Protein AF-A0A1B1WTD6-F1 (afdb_monomer)

Sequence (158 aa):
KDPEAKKPDEWDERPKIDDPEDKKPEDWEKPEHIPDPDAVKPEDWDEEMDGEWEPPVITNPEYKGEWKPRQIDNPDYKGKWVHPEIDNPEYTPDPTLYSYEDFGALGLDLWQAKSGTIFDNFLITDDEKFAKEQATNPWGVTKEGEKKMKELQDEEDR

Solvent-accessible surface area (backbone atoms only — not comparable to full-atom values): 10909 Å² total; per-residue (Å²): 96,50,89,82,71,67,85,58,93,88,61,37,59,50,65,54,38,68,34,88,85,53,68,86,58,86,86,44,84,47,62,62,60,37,68,38,89,85,62,71,86,62,93,88,66,49,57,89,82,76,38,84,85,74,62,61,71,35,76,33,90,73,40,72,61,84,88,72,60,55,73,39,77,34,90,70,44,73,49,78,89,74,81,58,82,49,86,60,88,87,68,74,91,65,93,56,76,87,65,71,96,76,86,93,78,90,81,90,88,83,89,71,95,70,87,84,87,82,90,79,85,88,82,88,80,93,48,70,64,59,52,51,53,62,46,45,59,58,53,61,56,44,55,60,56,53,51,52,53,50,54,53,50,60,58,74,75,103

Nearest PDB structures (foldseek):
  7qpd-assembly1_C  TM=6.924E-01  e=1.360E-13  Homo sapiens
  6eny-assembly1_G  TM=6.654E-01  e=2.316E-12  Homo sapiens
  1hhn-assembly1_A  TM=4.610E-01  e=9.981E-10  Rattus norvegicus
  1k9c-assembly1_A  TM=4.542E-01  e=3.321E-06  Rattus norvegicus

Foldseek 3Di:
DDPPDDDDPLADQDQKDFDPPFDDDPQQPDDQWDFDPPDDDDPPDDCVPNNDDGGDIDGDPSHPDDDGGDIDGDPSHPHDDDTDDDPDPPDDDDPCPVPDPDDDDDDDDDDDPDDDDDDDQDDDDPDPVVVVVSCCPPVVVVVVVVVVVVVVVVVVVD

Organism: Lithobates sylvaticus (NCBI:txid45438)

Mean predicted aligned error: 14.47 Å

Structure (mmCIF, N/CA/C/O backbone):
data_AF-A0A1B1WTD6-F1
#
_entry.id   AF-A0A1B1WTD6-F1
#
loop_
_atom_site.group_PDB
_atom_site.id
_atom_site.type_symbol
_atom_site.label_atom_id
_atom_site.label_alt_id
_atom_site.label_comp_id
_atom_site.label_asym_id
_atom_site.label_entity_id
_atom_site.label_seq_id
_atom_site.pdbx_PDB_ins_code
_atom_site.Cartn_x
_atom_site.Cartn_y
_atom_site.Cartn_z
_atom_site.occupancy
_atom_site.B_iso_or_equiv
_atom_site.auth_seq_id
_atom_site.auth_comp_id
_atom_site.auth_asym_id
_atom_site.auth_atom_id
_atom_site.pdbx_PDB_model_num
ATOM 1 N N . LYS A 1 1 ? -8.272 -4.691 -17.370 1.00 73.19 1 LYS A N 1
ATOM 2 C CA . LYS A 1 1 ? -7.453 -4.509 -18.595 1.00 73.19 1 LYS A CA 1
ATOM 3 C C . LYS A 1 1 ? -8.099 -5.324 -19.690 1.00 73.19 1 LYS A C 1
ATOM 5 O O . LYS A 1 1 ? -8.419 -6.472 -19.419 1.00 73.19 1 LYS A O 1
ATOM 1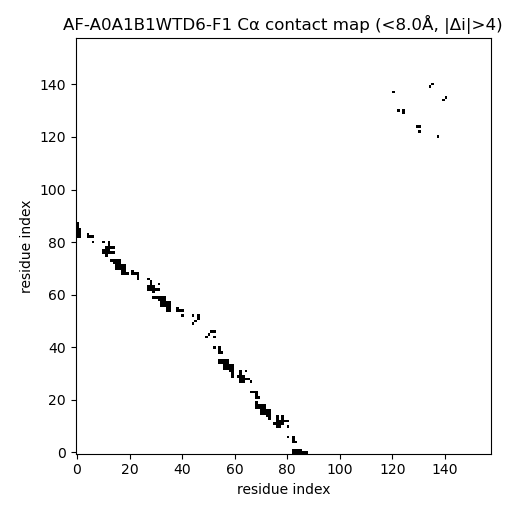0 N N . ASP A 1 2 ? -8.343 -4.719 -20.844 1.00 74.56 2 ASP A N 1
ATOM 11 C CA . ASP A 1 2 ? -9.001 -5.381 -21.974 1.00 74.56 2 ASP A CA 1
ATOM 12 C C . ASP A 1 2 ? -8.169 -6.549 -22.545 1.00 74.56 2 ASP A C 1
ATOM 14 O O . ASP A 1 2 ? -7.139 -6.308 -23.163 1.00 74.56 2 ASP A O 1
ATOM 18 N N . PRO A 1 3 ? -8.568 -7.817 -22.384 1.00 75.44 3 PRO A N 1
ATOM 19 C CA . PRO A 1 3 ? -7.786 -8.933 -22.919 1.00 75.44 3 PRO A CA 1
ATOM 20 C C . PRO A 1 3 ? -7.587 -8.881 -24.450 1.00 75.44 3 PRO A C 1
ATOM 22 O O . PRO A 1 3 ? -6.648 -9.502 -24.952 1.00 75.44 3 PRO A O 1
ATOM 25 N N . GLU A 1 4 ? -8.414 -8.127 -25.182 1.00 75.94 4 GLU A N 1
ATOM 26 C CA . GLU A 1 4 ? -8.346 -7.988 -26.642 1.00 75.94 4 GLU A CA 1
ATOM 27 C C . GLU A 1 4 ? -7.456 -6.824 -27.106 1.00 75.94 4 GLU A C 1
ATOM 29 O O . GLU A 1 4 ? -7.013 -6.795 -28.260 1.00 75.94 4 GLU A O 1
ATOM 34 N N . ALA A 1 5 ? -7.147 -5.864 -26.228 1.00 78.31 5 ALA A N 1
ATOM 35 C CA . ALA A 1 5 ? -6.340 -4.715 -26.608 1.00 78.31 5 ALA A CA 1
ATOM 36 C C . ALA A 1 5 ? -4.860 -5.099 -26.714 1.00 78.31 5 ALA A C 1
ATOM 38 O O . ALA A 1 5 ? -4.197 -5.456 -25.740 1.00 78.31 5 ALA A O 1
ATOM 39 N N . LYS A 1 6 ? -4.310 -4.971 -27.920 1.00 80.00 6 LYS A N 1
ATOM 40 C CA . LYS A 1 6 ? -2.886 -5.177 -28.197 1.00 80.00 6 LYS A CA 1
ATOM 41 C C . LYS A 1 6 ? -2.220 -3.851 -28.522 1.00 80.00 6 LYS A C 1
ATOM 43 O O . LYS A 1 6 ? -2.850 -2.944 -29.066 1.00 80.00 6 LYS A O 1
ATOM 48 N N . LYS A 1 7 ? -0.928 -3.756 -28.203 1.00 78.06 7 LYS A N 1
ATOM 49 C CA . LYS A 1 7 ? -0.091 -2.645 -28.651 1.00 78.06 7 LYS A CA 1
ATOM 50 C C . LYS A 1 7 ? -0.136 -2.590 -30.189 1.00 78.06 7 LYS A C 1
ATOM 52 O O . LYS A 1 7 ? 0.159 -3.612 -30.807 1.00 78.06 7 LYS A O 1
ATOM 57 N N . PRO A 1 8 ? -0.488 -1.448 -30.804 1.00 82.69 8 PRO A N 1
ATOM 58 C CA . PRO A 1 8 ? -0.439 -1.304 -32.255 1.00 82.69 8 PRO A CA 1
ATOM 59 C C . PRO A 1 8 ? 0.992 -1.453 -32.783 1.00 82.69 8 PRO A C 1
ATOM 61 O O . PRO A 1 8 ? 1.924 -0.928 -32.172 1.00 82.69 8 PRO A O 1
ATOM 64 N N . ASP A 1 9 ? 1.165 -2.098 -33.938 1.00 76.38 9 ASP A N 1
ATOM 65 C CA . ASP A 1 9 ? 2.483 -2.256 -34.577 1.00 76.38 9 ASP A CA 1
ATOM 66 C C . ASP A 1 9 ? 3.113 -0.902 -34.966 1.00 76.38 9 ASP A C 1
ATOM 68 O O . ASP A 1 9 ? 4.330 -0.745 -34.951 1.00 76.38 9 ASP A O 1
ATOM 72 N N . GLU A 1 10 ? 2.283 0.113 -35.226 1.00 76.62 10 GLU A N 1
ATOM 73 C CA . GLU A 1 10 ? 2.692 1.493 -35.540 1.00 76.62 10 GLU A CA 1
ATOM 74 C C . GLU A 1 10 ? 2.963 2.367 -34.294 1.00 76.62 10 GLU A C 1
ATOM 76 O O . GLU A 1 10 ? 3.036 3.601 -34.379 1.00 76.62 10 GLU A O 1
ATOM 81 N N . TRP A 1 11 ? 3.023 1.767 -33.101 1.00 80.31 11 TRP A N 1
ATOM 82 C CA . TRP A 1 11 ? 3.296 2.481 -31.856 1.00 80.31 11 TRP A CA 1
ATOM 83 C C . TRP A 1 11 ? 4.787 2.430 -31.514 1.00 80.31 11 TRP A C 1
ATOM 85 O O . TRP A 1 11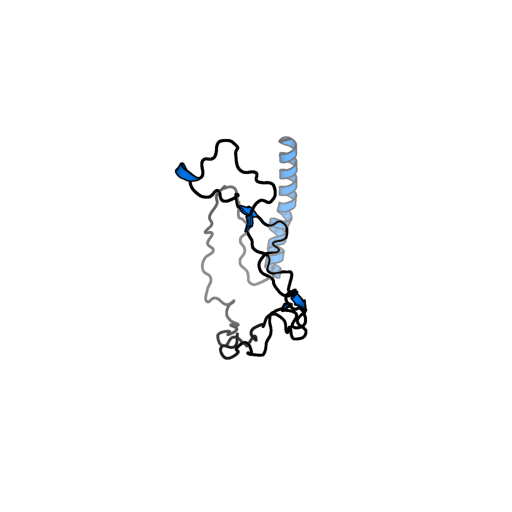 ? 5.275 1.460 -30.918 1.00 80.31 11 TRP A O 1
ATOM 95 N N . ASP A 1 12 ? 5.507 3.500 -31.860 1.00 80.69 12 ASP A N 1
ATOM 96 C CA . ASP A 1 12 ? 6.921 3.619 -31.523 1.00 80.69 12 ASP A CA 1
ATOM 97 C C . ASP A 1 12 ? 7.109 4.088 -30.071 1.00 80.69 12 ASP A C 1
ATOM 99 O O . ASP A 1 12 ? 6.739 5.198 -29.681 1.00 80.69 12 ASP A O 1
ATOM 103 N N . GLU A 1 13 ? 7.685 3.202 -29.257 1.00 82.00 13 GLU A N 1
ATOM 104 C CA . GLU A 1 13 ? 8.049 3.468 -27.859 1.00 82.00 13 GLU A CA 1
ATOM 105 C C . GLU A 1 13 ? 9.517 3.871 -27.715 1.00 82.00 13 GLU A C 1
ATOM 107 O O . GLU A 1 13 ? 9.988 4.071 -26.595 1.00 82.00 13 GLU A O 1
ATOM 112 N N . ARG A 1 14 ? 10.271 3.946 -28.815 1.00 80.75 14 ARG A N 1
ATOM 113 C CA . ARG A 1 14 ? 11.669 4.361 -28.779 1.00 80.75 14 ARG A CA 1
ATOM 114 C C . ARG A 1 14 ? 11.697 5.884 -28.706 1.00 80.75 14 ARG A C 1
ATOM 116 O O . ARG A 1 14 ? 11.324 6.531 -29.684 1.00 80.75 14 ARG A O 1
ATOM 123 N N . PRO A 1 15 ? 12.153 6.473 -27.585 1.00 79.25 15 PRO A N 1
ATOM 124 C CA . PRO A 1 15 ? 12.269 7.924 -27.476 1.00 79.25 15 PRO A CA 1
ATOM 125 C C . PRO A 1 15 ? 13.349 8.475 -28.413 1.00 79.25 15 PRO A C 1
ATOM 127 O O . PRO A 1 15 ? 13.305 9.641 -28.787 1.00 79.25 15 PRO A O 1
ATOM 130 N N . LYS A 1 16 ? 14.313 7.629 -28.794 1.00 84.88 16 LYS A N 1
ATOM 131 C CA . LYS A 1 16 ? 15.416 7.971 -29.681 1.00 84.88 16 LYS A CA 1
ATOM 132 C C . LYS A 1 16 ? 15.556 6.938 -30.787 1.00 84.88 16 LYS A C 1
ATOM 134 O O . LYS A 1 16 ? 15.449 5.740 -30.518 1.00 84.88 16 LYS A O 1
ATOM 139 N N . ILE A 1 17 ? 15.817 7.411 -31.995 1.00 84.31 17 ILE A N 1
ATOM 140 C CA . ILE A 1 17 ? 16.121 6.600 -33.174 1.00 84.31 17 ILE A CA 1
ATOM 141 C C . ILE A 1 17 ? 17.505 6.969 -33.701 1.00 84.31 17 ILE A C 1
ATOM 143 O O . ILE A 1 17 ? 18.018 8.051 -33.418 1.00 84.31 17 ILE A O 1
ATOM 147 N N . ASP A 1 18 ? 18.111 6.048 -34.437 1.00 84.38 18 ASP A N 1
ATOM 148 C CA . ASP A 1 18 ? 19.378 6.288 -35.114 1.00 84.38 18 ASP A CA 1
ATOM 149 C C . ASP A 1 18 ? 19.169 7.302 -36.246 1.00 84.38 18 ASP A C 1
ATOM 151 O O . ASP A 1 18 ? 18.199 7.204 -37.000 1.00 84.38 18 ASP A O 1
ATOM 155 N N . ASP A 1 19 ? 20.056 8.290 -36.338 1.00 81.88 19 ASP A N 1
ATOM 156 C CA . ASP A 1 19 ? 20.007 9.344 -37.345 1.00 81.88 19 ASP A CA 1
ATOM 157 C C . ASP A 1 19 ? 20.251 8.741 -38.740 1.00 81.88 19 ASP A C 1
ATOM 159 O O . ASP A 1 19 ? 21.350 8.244 -39.003 1.00 81.88 19 ASP A O 1
ATOM 163 N N . PRO A 1 20 ? 19.257 8.763 -39.649 1.00 78.69 20 PRO A N 1
ATOM 164 C CA . PRO A 1 20 ? 19.409 8.199 -40.988 1.00 78.69 20 PRO A CA 1
ATOM 165 C C . PRO A 1 20 ? 20.382 8.999 -41.869 1.00 78.69 20 PRO A C 1
ATOM 167 O O . PRO A 1 20 ? 20.851 8.479 -42.885 1.00 78.69 20 PRO A O 1
ATOM 170 N N . GLU A 1 21 ? 20.685 10.247 -41.502 1.00 78.25 21 GLU A N 1
ATOM 171 C CA . GLU A 1 21 ? 21.620 11.115 -42.221 1.00 78.25 21 GLU A CA 1
ATOM 172 C C . GLU A 1 21 ? 23.055 10.999 -41.685 1.00 78.25 21 GLU A C 1
ATOM 174 O O . GLU A 1 21 ? 24.001 11.400 -42.372 1.00 78.25 21 GLU A O 1
ATOM 179 N N . ASP A 1 22 ? 23.246 10.417 -40.496 1.00 81.44 22 ASP A N 1
ATOM 180 C CA . ASP A 1 22 ? 24.577 10.162 -39.956 1.00 81.44 22 ASP A CA 1
ATOM 181 C C . ASP A 1 22 ? 25.170 8.929 -40.639 1.00 81.44 22 ASP A C 1
ATOM 183 O O . ASP A 1 22 ? 24.661 7.813 -40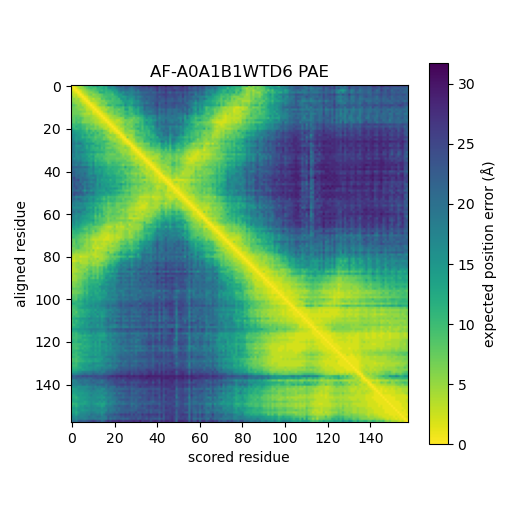.540 1.00 81.44 22 ASP A O 1
ATOM 187 N N . LYS A 1 23 ? 26.251 9.135 -41.389 1.00 77.62 23 LYS A N 1
ATOM 188 C CA . LYS A 1 23 ? 26.941 8.076 -42.126 1.00 77.62 23 LYS A CA 1
ATOM 189 C C . LYS A 1 23 ? 28.294 7.832 -41.501 1.00 77.62 23 LYS A C 1
ATOM 191 O O . LYS A 1 23 ? 29.008 8.774 -41.159 1.00 77.62 23 LYS A O 1
ATOM 196 N N . LYS A 1 24 ? 28.669 6.556 -41.428 1.00 76.00 24 LYS A N 1
ATOM 197 C CA . LYS A 1 24 ? 29.984 6.131 -40.961 1.00 76.00 24 LYS A CA 1
ATOM 198 C C . LYS A 1 24 ? 31.086 6.871 -41.730 1.00 76.00 24 LYS A C 1
ATOM 200 O O . LYS A 1 24 ? 31.164 6.713 -42.950 1.00 76.00 24 LYS A O 1
ATOM 205 N N . PRO A 1 25 ? 31.937 7.660 -41.053 1.00 78.56 25 PRO A N 1
ATOM 206 C CA . PRO A 1 25 ? 33.087 8.272 -41.698 1.00 78.56 25 PRO A CA 1
ATOM 207 C C . PRO A 1 25 ? 34.043 7.189 -42.203 1.00 78.56 25 PRO A C 1
ATOM 209 O O . PRO A 1 25 ? 34.306 6.220 -41.491 1.00 78.56 25 PRO A O 1
ATOM 212 N N . GLU A 1 26 ? 34.604 7.370 -43.399 1.00 71.06 26 GLU A N 1
ATOM 213 C CA . GLU A 1 26 ? 35.565 6.419 -43.982 1.00 71.06 26 GLU A CA 1
ATOM 214 C C . GLU A 1 26 ? 36.825 6.248 -43.105 1.00 71.06 26 GLU A C 1
ATOM 216 O O . GLU A 1 26 ? 37.409 5.173 -43.069 1.00 71.06 26 GLU A O 1
ATOM 221 N N . ASP A 1 27 ? 37.186 7.265 -42.310 1.00 69.88 27 ASP A N 1
ATOM 222 C CA . ASP A 1 27 ? 38.322 7.256 -41.365 1.00 69.88 27 ASP A CA 1
ATOM 223 C C . ASP A 1 27 ? 37.987 6.645 -39.981 1.00 69.88 27 ASP A C 1
ATOM 225 O O . ASP A 1 27 ? 38.729 6.804 -39.009 1.00 69.88 27 ASP A O 1
ATOM 229 N N . TRP A 1 28 ? 36.831 5.988 -39.834 1.00 74.31 28 TRP A N 1
ATOM 230 C CA . TRP A 1 28 ? 36.420 5.382 -38.561 1.00 74.31 28 TRP A CA 1
ATOM 231 C C . TRP A 1 28 ? 36.906 3.936 -38.395 1.00 74.31 28 TRP A C 1
ATOM 233 O O . TRP A 1 28 ? 37.190 3.507 -37.277 1.00 74.31 28 TRP A O 1
ATOM 243 N N . GLU A 1 29 ? 37.008 3.173 -39.487 1.00 71.62 29 GLU A N 1
ATOM 244 C CA . GLU A 1 29 ? 37.494 1.786 -39.454 1.00 71.62 29 GLU A CA 1
ATOM 245 C C . GLU A 1 29 ? 39.018 1.748 -39.424 1.00 71.62 29 GLU A C 1
ATOM 247 O O . GLU A 1 29 ? 39.682 1.498 -40.427 1.00 71.62 29 GLU A O 1
ATOM 252 N N . LYS A 1 30 ? 39.581 2.005 -38.248 1.00 78.81 30 LYS A N 1
ATOM 253 C CA . LYS A 1 30 ? 41.003 1.783 -38.002 1.00 78.81 30 LYS A CA 1
ATOM 254 C C . LYS A 1 30 ? 41.198 0.422 -37.330 1.00 78.81 30 LYS A C 1
ATOM 256 O O . LYS A 1 30 ? 40.345 0.025 -36.536 1.00 78.81 30 LYS A O 1
ATOM 261 N N . PRO A 1 31 ? 42.275 -0.317 -37.640 1.00 77.12 31 PRO A N 1
ATOM 262 C CA . PRO A 1 31 ? 42.553 -1.585 -36.977 1.00 77.12 31 PRO A CA 1
ATOM 263 C C . PRO A 1 31 ? 42.761 -1.354 -35.475 1.00 77.12 31 PRO A C 1
ATOM 265 O O . PRO A 1 31 ? 43.411 -0.382 -35.087 1.00 77.12 31 PRO A O 1
ATOM 268 N N . GLU A 1 32 ? 42.205 -2.241 -34.644 1.00 78.69 32 GLU A N 1
ATOM 269 C CA . GLU A 1 32 ? 42.302 -2.183 -33.174 1.00 78.69 32 GLU A CA 1
ATOM 270 C C . GLU A 1 32 ? 43.753 -2.313 -32.686 1.00 78.69 32 GLU A C 1
ATOM 272 O O . GLU A 1 32 ? 44.152 -1.680 -31.705 1.00 78.69 32 GLU A O 1
ATOM 277 N N . HIS A 1 33 ? 44.562 -3.068 -33.430 1.00 82.75 33 HIS A N 1
ATOM 278 C CA . HIS A 1 33 ? 45.975 -3.278 -33.163 1.00 82.75 33 HIS A CA 1
ATOM 279 C C . HIS A 1 33 ? 46.817 -2.851 -34.367 1.00 82.75 33 HIS A C 1
ATOM 281 O O . HIS A 1 33 ? 46.543 -3.258 -35.497 1.00 82.75 33 HIS A O 1
ATOM 287 N N . ILE A 1 34 ? 47.841 -2.038 -34.117 1.00 81.62 34 ILE A N 1
ATOM 288 C CA . ILE A 1 34 ? 48.855 -1.644 -35.101 1.00 81.62 34 ILE A CA 1
ATOM 289 C C . ILE A 1 34 ? 50.234 -2.107 -34.615 1.00 81.62 34 ILE A C 1
ATOM 291 O O . ILE A 1 34 ? 50.453 -2.155 -33.405 1.00 81.62 34 ILE A O 1
ATOM 295 N N . PRO A 1 35 ? 51.168 -2.454 -35.514 1.00 82.50 35 PRO A N 1
ATOM 296 C CA . PRO A 1 35 ? 52.567 -2.658 -35.145 1.00 82.50 35 PRO A CA 1
ATOM 297 C C . PRO A 1 35 ? 53.128 -1.419 -34.443 1.00 82.50 35 PRO A C 1
ATOM 299 O O . PRO A 1 35 ? 52.877 -0.304 -34.901 1.00 82.50 35 PRO A O 1
ATOM 302 N N . ASP A 1 36 ? 53.865 -1.605 -33.351 1.00 80.94 36 ASP A N 1
ATOM 303 C CA . ASP A 1 36 ? 54.513 -0.510 -32.631 1.00 80.94 36 ASP A CA 1
ATOM 304 C C . ASP A 1 36 ? 55.562 0.175 -33.529 1.00 80.94 36 ASP A C 1
ATOM 306 O O . ASP A 1 36 ? 56.559 -0.459 -33.888 1.00 80.94 36 ASP A O 1
ATOM 310 N N . PRO A 1 37 ? 55.362 1.447 -33.927 1.00 78.94 37 PRO A N 1
ATOM 311 C CA . PRO A 1 37 ? 56.303 2.154 -34.791 1.00 78.94 37 PRO A CA 1
ATOM 312 C C . PRO A 1 37 ? 57.625 2.493 -34.087 1.00 78.94 37 PRO A C 1
ATOM 314 O O . PRO A 1 37 ? 58.612 2.763 -34.772 1.00 78.94 37 PRO A O 1
ATOM 317 N N . ASP A 1 38 ? 57.652 2.475 -32.750 1.00 78.44 38 ASP A N 1
ATOM 318 C CA . ASP A 1 38 ? 58.837 2.751 -31.935 1.00 78.44 38 ASP A CA 1
ATOM 319 C C . ASP A 1 38 ? 59.558 1.462 -31.501 1.00 78.44 38 ASP A C 1
ATOM 321 O O . ASP A 1 38 ? 60.623 1.520 -30.877 1.00 78.44 38 ASP A O 1
ATOM 325 N N . ALA A 1 39 ? 59.019 0.285 -31.845 1.00 81.69 39 ALA A N 1
ATOM 326 C CA . ALA A 1 39 ? 59.691 -0.972 -31.572 1.00 81.69 39 ALA A CA 1
ATOM 327 C C . ALA A 1 39 ? 60.915 -1.136 -32.476 1.00 81.69 39 ALA A C 1
ATOM 329 O O . ALA A 1 39 ? 60.828 -1.202 -33.702 1.00 81.69 39 ALA A O 1
ATOM 330 N N . VAL A 1 40 ? 62.077 -1.257 -31.839 1.00 79.56 40 VAL A N 1
ATOM 331 C CA . VAL A 1 40 ? 63.345 -1.540 -32.506 1.00 79.56 40 VAL A CA 1
ATOM 332 C C . VAL A 1 40 ? 63.706 -2.997 -32.265 1.00 79.56 40 VAL A C 1
ATOM 334 O O . VAL A 1 40 ? 63.630 -3.488 -31.136 1.00 79.56 40 VAL A O 1
ATOM 337 N N . LYS A 1 41 ? 64.121 -3.682 -33.331 1.00 78.81 41 LYS A N 1
ATOM 338 C CA . LYS A 1 41 ? 64.637 -5.047 -33.256 1.00 78.81 41 LYS A CA 1
ATOM 339 C C . LYS A 1 41 ? 65.807 -5.111 -32.253 1.00 78.81 41 LYS A C 1
ATOM 341 O O . LYS A 1 41 ? 66.744 -4.323 -32.394 1.00 78.81 41 LYS A O 1
ATOM 346 N N . PRO A 1 42 ? 65.788 -6.024 -31.265 1.00 82.81 42 PRO A N 1
ATOM 347 C CA . PRO A 1 42 ? 66.898 -6.189 -30.330 1.00 82.81 42 PRO A CA 1
ATOM 348 C C . PRO A 1 42 ? 68.211 -6.531 -31.047 1.00 82.81 42 PRO A C 1
ATOM 350 O O . PRO A 1 42 ? 68.210 -7.308 -32.000 1.00 82.81 42 PRO A O 1
ATOM 353 N N . GLU A 1 43 ? 69.333 -5.988 -30.565 1.00 79.06 4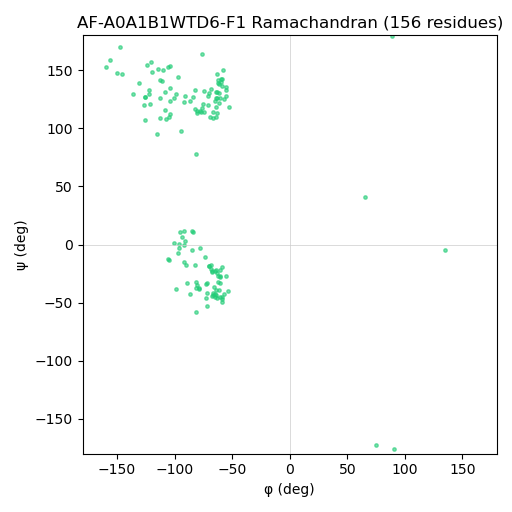3 GLU A N 1
ATOM 354 C CA . GLU A 1 43 ? 70.662 -6.224 -31.161 1.00 79.06 43 GLU A CA 1
ATOM 355 C C . GLU A 1 43 ? 71.103 -7.700 -31.092 1.00 79.06 43 GLU A C 1
ATOM 357 O O . GLU A 1 43 ? 71.873 -8.142 -31.940 1.00 79.06 43 GLU A O 1
ATOM 362 N N . ASP A 1 44 ? 70.565 -8.469 -30.138 1.00 80.25 44 ASP A N 1
ATOM 363 C CA . ASP A 1 44 ? 70.857 -9.896 -29.929 1.00 80.25 44 ASP A CA 1
ATOM 364 C C . ASP A 1 44 ? 69.895 -10.854 -30.681 1.00 80.25 44 ASP A C 1
ATOM 366 O O . ASP A 1 44 ? 69.881 -12.049 -30.391 1.00 80.25 44 ASP A O 1
ATOM 370 N N . TRP A 1 45 ? 69.062 -10.371 -31.616 1.00 82.38 45 TRP A N 1
ATOM 371 C CA . TRP A 1 45 ? 68.112 -11.219 -32.365 1.00 82.38 45 TRP A CA 1
ATOM 372 C C . TRP A 1 45 ? 68.735 -11.863 -33.614 1.00 82.38 45 TRP A C 1
ATOM 374 O O . TRP A 1 45 ? 69.161 -11.152 -34.533 1.00 82.38 45 TRP A O 1
ATOM 384 N N . ASP A 1 46 ? 68.683 -13.195 -33.707 1.00 80.50 46 ASP A N 1
ATOM 385 C CA . ASP A 1 46 ? 69.231 -13.983 -34.818 1.00 80.50 46 ASP A CA 1
ATOM 386 C C . ASP A 1 46 ? 68.115 -14.505 -35.748 1.00 80.50 46 ASP A C 1
ATOM 388 O O . ASP A 1 46 ? 67.343 -15.389 -35.393 1.00 80.50 46 ASP A O 1
ATOM 392 N N . GLU A 1 47 ? 68.023 -13.974 -36.973 1.00 81.12 47 GLU A N 1
ATOM 393 C CA . GLU A 1 47 ? 66.971 -14.355 -37.936 1.00 81.12 47 GLU A CA 1
ATOM 394 C C . GLU A 1 47 ? 67.099 -15.794 -38.470 1.00 81.12 47 GLU A C 1
ATOM 396 O O . GLU A 1 47 ? 66.111 -16.350 -38.952 1.00 81.12 47 GLU A O 1
ATOM 401 N N . GLU A 1 48 ? 68.285 -16.412 -38.393 1.00 79.75 48 GLU A N 1
ATOM 402 C CA . GLU A 1 48 ? 68.519 -17.787 -38.859 1.00 79.75 48 GLU A CA 1
ATOM 403 C C . GLU A 1 48 ? 68.064 -18.820 -37.815 1.00 79.75 48 GLU A C 1
ATOM 405 O O . GLU A 1 48 ? 67.589 -19.901 -38.177 1.00 79.75 48 GLU A O 1
ATOM 410 N N . MET A 1 49 ? 68.168 -18.474 -36.527 1.00 79.38 49 MET A N 1
ATOM 411 C CA . MET A 1 49 ? 67.814 -19.350 -35.402 1.00 79.38 49 MET A CA 1
ATOM 412 C C . MET A 1 49 ? 66.419 -19.064 -34.820 1.00 79.38 49 MET A C 1
ATOM 414 O O . MET A 1 49 ? 65.714 -20.015 -34.475 1.00 79.38 49 MET A O 1
ATOM 418 N N . ASP A 1 50 ? 66.007 -17.794 -34.739 1.00 78.06 50 ASP A N 1
ATOM 419 C CA . ASP A 1 50 ? 64.753 -17.345 -34.107 1.00 78.06 50 ASP A CA 1
ATOM 420 C C . ASP A 1 50 ? 63.660 -16.934 -35.120 1.00 78.06 50 ASP A C 1
ATOM 422 O O . ASP A 1 50 ? 62.488 -16.822 -34.752 1.00 78.06 50 ASP A O 1
ATOM 426 N N . GLY A 1 51 ? 64.008 -16.767 -36.404 1.00 82.31 51 GLY A N 1
ATOM 427 C CA . GLY A 1 51 ? 63.085 -16.406 -37.491 1.00 82.31 51 GLY A CA 1
ATOM 428 C C . GLY A 1 51 ? 62.930 -14.896 -37.739 1.00 82.31 51 GLY A C 1
ATOM 429 O O . GLY A 1 51 ? 63.620 -14.066 -37.142 1.00 82.31 51 GLY A O 1
ATOM 430 N N . GLU A 1 52 ? 62.031 -14.527 -38.664 1.00 82.00 52 GLU A N 1
ATOM 431 C CA . GLU A 1 52 ? 61.737 -13.122 -38.994 1.00 82.00 52 GLU A CA 1
ATOM 432 C C . GLU A 1 52 ? 61.128 -12.411 -37.777 1.00 82.00 52 GLU A C 1
ATOM 434 O O . GLU A 1 52 ? 60.163 -12.885 -37.177 1.00 82.00 52 GLU A O 1
ATOM 439 N N . TRP A 1 53 ? 61.727 -11.287 -37.379 1.00 81.62 53 TRP A N 1
ATOM 440 C CA . TRP A 1 53 ? 61.274 -10.528 -36.218 1.00 81.62 53 TRP A CA 1
ATOM 441 C C . TRP A 1 53 ? 59.992 -9.757 -36.545 1.00 81.62 53 TRP A C 1
ATOM 443 O O . TRP A 1 53 ? 59.993 -8.890 -37.419 1.00 81.62 53 TRP A O 1
ATOM 453 N N . GLU A 1 54 ? 58.922 -10.026 -35.797 1.00 77.94 54 GLU A N 1
ATOM 454 C CA . GLU A 1 54 ? 57.677 -9.264 -35.877 1.00 77.94 54 GLU A CA 1
ATOM 455 C C . GLU A 1 54 ? 57.594 -8.254 -34.717 1.00 77.94 54 GLU A C 1
ATOM 457 O O . GLU A 1 54 ? 57.732 -8.639 -33.549 1.00 77.94 54 GLU A O 1
ATOM 462 N N . PRO A 1 55 ? 57.373 -6.956 -34.995 1.00 80.75 55 PRO A N 1
ATOM 463 C CA . PRO A 1 55 ? 57.226 -5.948 -33.952 1.00 80.75 55 PRO A CA 1
ATOM 464 C C . PRO A 1 55 ? 55.993 -6.229 -33.071 1.00 80.75 55 PRO A C 1
ATOM 466 O O . PRO A 1 55 ? 54.969 -6.711 -33.568 1.00 80.75 55 PRO A O 1
ATOM 469 N N . PRO A 1 56 ? 56.042 -5.894 -31.768 1.00 81.75 56 PRO A N 1
ATOM 470 C CA . PRO A 1 56 ? 54.896 -6.030 -30.882 1.00 81.75 56 PRO A CA 1
ATOM 471 C C . PRO A 1 56 ? 53.718 -5.187 -31.384 1.00 81.75 56 PRO A C 1
ATOM 473 O O . PRO A 1 56 ? 53.883 -4.057 -31.841 1.00 81.75 56 PRO A O 1
ATOM 476 N N . VAL A 1 57 ? 52.509 -5.736 -31.283 1.00 86.19 57 VAL A N 1
ATOM 477 C CA . VAL A 1 57 ? 51.280 -5.021 -31.635 1.00 86.19 57 VAL A CA 1
ATOM 478 C C . VAL A 1 57 ? 50.810 -4.161 -30.460 1.00 86.19 57 VAL A C 1
ATOM 480 O O . VAL A 1 57 ? 50.635 -4.654 -29.346 1.00 86.19 57 VAL A O 1
ATOM 483 N N . ILE A 1 58 ? 50.587 -2.872 -30.703 1.00 81.25 58 ILE A N 1
ATOM 484 C CA . ILE A 1 58 ? 50.034 -1.921 -29.731 1.00 81.25 58 ILE A CA 1
ATOM 485 C C . ILE A 1 58 ? 48.584 -1.587 -30.078 1.00 81.25 58 ILE A C 1
ATOM 487 O O . ILE A 1 58 ? 48.163 -1.654 -31.234 1.00 81.25 58 ILE A O 1
ATOM 491 N N . THR A 1 59 ? 47.793 -1.221 -29.069 1.00 83.12 59 THR A N 1
ATOM 492 C CA . THR A 1 59 ? 46.436 -0.710 -29.292 1.00 83.12 59 THR A CA 1
ATOM 493 C C . THR A 1 59 ? 46.512 0.608 -30.050 1.00 83.12 59 THR A C 1
ATOM 495 O O . THR A 1 59 ? 47.154 1.552 -29.590 1.00 83.12 59 THR A O 1
ATOM 498 N N . ASN A 1 60 ? 45.843 0.679 -31.199 1.00 79.88 60 ASN A N 1
ATOM 499 C CA . ASN A 1 60 ? 45.836 1.871 -32.031 1.00 79.88 60 ASN A CA 1
ATOM 500 C C . ASN A 1 60 ? 45.155 3.039 -31.291 1.00 79.88 60 ASN A C 1
ATOM 502 O O . ASN A 1 60 ? 43.957 2.954 -31.010 1.00 79.88 60 ASN A O 1
ATOM 506 N N . PRO A 1 61 ? 45.860 4.154 -31.018 1.00 79.06 61 PRO A N 1
ATOM 507 C CA . PRO A 1 61 ? 45.274 5.324 -30.361 1.00 79.06 61 PRO A CA 1
ATOM 508 C C . PRO A 1 61 ? 44.117 5.952 -31.148 1.00 79.06 61 PRO A C 1
ATOM 510 O O . PRO A 1 61 ? 43.287 6.662 -30.583 1.00 79.06 61 PRO A O 1
ATOM 513 N N . GLU A 1 62 ? 44.062 5.704 -32.457 1.00 76.81 62 GLU A N 1
ATOM 514 C CA . GLU A 1 62 ? 43.015 6.198 -33.341 1.00 76.81 62 GLU A CA 1
ATOM 515 C C . GLU A 1 62 ? 41.835 5.222 -33.501 1.00 76.81 62 GLU A C 1
ATOM 517 O O . GLU A 1 62 ? 40.877 5.544 -34.209 1.00 76.81 62 GLU A O 1
ATOM 522 N N . TYR A 1 63 ? 41.864 4.047 -32.858 1.00 81.06 63 TYR A N 1
ATOM 523 C CA . TYR A 1 63 ? 40.735 3.118 -32.858 1.00 81.06 63 TYR A CA 1
ATOM 524 C C . TYR A 1 63 ? 39.572 3.692 -32.043 1.00 81.06 63 TYR A C 1
ATOM 526 O O . TYR A 1 63 ? 39.621 3.792 -30.818 1.00 81.06 63 TYR A O 1
ATOM 534 N N . LYS A 1 64 ? 38.499 4.073 -32.741 1.00 74.56 64 LYS A N 1
ATOM 535 C CA . LYS A 1 64 ? 37.294 4.677 -32.148 1.00 74.56 64 LYS A CA 1
ATOM 536 C C . LYS A 1 64 ? 36.202 3.647 -31.811 1.00 74.56 64 LYS A C 1
ATOM 538 O O . LYS A 1 64 ? 35.107 4.039 -31.412 1.00 74.56 64 LYS A O 1
ATOM 543 N N . GLY A 1 65 ? 36.494 2.348 -31.949 1.00 75.88 65 GLY A N 1
ATOM 544 C CA . GLY A 1 65 ? 35.548 1.251 -31.720 1.00 75.88 65 GLY A CA 1
ATOM 545 C C . GLY A 1 65 ? 34.506 1.089 -32.832 1.00 75.88 65 GLY A C 1
ATOM 546 O O . GLY A 1 65 ? 34.568 1.744 -33.874 1.00 75.88 65 GLY A O 1
ATOM 547 N N . GLU A 1 66 ? 33.520 0.217 -32.620 1.00 74.81 66 GLU A N 1
ATOM 548 C CA . GLU A 1 66 ? 32.404 0.044 -33.556 1.00 74.81 66 GLU A CA 1
ATOM 549 C C . GLU A 1 66 ? 31.599 1.346 -33.691 1.00 74.81 66 GLU A C 1
ATOM 551 O O . GLU A 1 66 ? 31.079 1.882 -32.709 1.00 74.81 66 GLU A O 1
ATOM 556 N N . TRP A 1 67 ? 31.496 1.865 -34.918 1.00 80.81 67 TRP A N 1
ATOM 557 C CA . TRP A 1 67 ? 30.704 3.063 -35.193 1.00 80.81 67 TRP A CA 1
ATOM 558 C C . TRP A 1 67 ? 29.227 2.806 -34.897 1.00 80.81 67 TRP A C 1
ATOM 560 O O . TRP A 1 67 ? 28.657 1.823 -35.377 1.00 80.81 67 TRP A O 1
ATOM 570 N N . LYS A 1 68 ? 28.602 3.722 -34.155 1.00 79.06 68 LYS A N 1
ATOM 571 C CA . LYS A 1 68 ? 27.154 3.766 -33.957 1.00 79.06 68 LYS A CA 1
ATOM 572 C C . LYS A 1 68 ? 26.637 5.130 -34.417 1.00 79.06 68 LYS A C 1
ATOM 574 O O . LYS A 1 68 ? 27.247 6.132 -34.035 1.00 79.06 68 LYS A O 1
ATOM 579 N N . PRO A 1 69 ? 25.552 5.174 -35.208 1.00 81.38 69 PRO A N 1
ATOM 580 C CA . PRO A 1 69 ? 24.941 6.428 -35.626 1.00 81.38 69 PRO A CA 1
ATOM 581 C C . PRO A 1 69 ? 24.515 7.250 -34.410 1.00 81.38 69 PRO A C 1
ATOM 583 O O . PRO A 1 69 ? 24.177 6.717 -33.344 1.00 81.38 69 PRO A O 1
ATOM 586 N N . ARG A 1 70 ? 24.530 8.572 -34.559 1.00 82.19 70 ARG A N 1
ATOM 587 C CA . ARG A 1 70 ? 24.000 9.486 -33.548 1.00 82.19 70 ARG A CA 1
ATOM 588 C C . ARG A 1 70 ? 22.523 9.202 -33.311 1.00 82.19 70 ARG A C 1
ATOM 590 O O . ARG A 1 70 ? 21.772 8.927 -34.234 1.00 82.19 70 ARG A O 1
ATOM 597 N N . GLN A 1 71 ? 22.104 9.305 -32.056 1.00 87.00 71 GLN A N 1
ATOM 598 C CA . GLN A 1 71 ? 20.703 9.138 -31.691 1.00 87.00 71 GLN A CA 1
ATOM 599 C C . GLN A 1 71 ? 19.987 10.489 -31.699 1.00 87.00 71 GLN A C 1
ATOM 601 O O . GLN A 1 71 ? 20.386 11.397 -30.964 1.00 87.00 71 GLN A O 1
ATOM 606 N N . ILE A 1 72 ? 18.928 10.602 -32.496 1.00 85.25 72 ILE A N 1
ATOM 607 C CA . ILE A 1 72 ? 18.032 11.762 -32.551 1.00 85.25 72 ILE A CA 1
ATOM 608 C C . ILE A 1 72 ? 16.720 11.454 -31.832 1.00 85.25 72 ILE A C 1
ATOM 610 O O . ILE A 1 72 ? 16.322 10.292 -31.711 1.00 85.25 72 ILE A O 1
ATOM 614 N N . ASP A 1 73 ? 16.055 12.493 -31.330 1.00 85.69 73 ASP A N 1
ATOM 615 C CA . ASP A 1 73 ? 14.729 12.342 -30.734 1.00 85.69 73 ASP A CA 1
ATOM 616 C C . ASP A 1 73 ? 13.735 11.889 -31.808 1.00 85.69 73 ASP A C 1
ATOM 618 O O . ASP A 1 73 ? 13.687 12.444 -32.907 1.00 85.69 73 ASP A O 1
ATOM 622 N N . ASN A 1 74 ? 12.964 10.852 -31.493 1.00 83.81 74 ASN A N 1
ATOM 623 C CA . ASN A 1 74 ? 12.040 10.247 -32.437 1.00 83.81 74 ASN A CA 1
ATOM 624 C C . ASN A 1 74 ? 10.773 11.112 -32.581 1.00 83.81 74 ASN A C 1
ATOM 626 O O . ASN A 1 74 ? 10.003 11.205 -31.619 1.00 83.81 74 ASN A O 1
ATOM 630 N N . PRO A 1 75 ? 10.513 11.720 -33.755 1.00 82.62 75 PRO A N 1
ATOM 631 C CA . PRO A 1 75 ? 9.319 12.538 -33.969 1.00 82.62 75 PRO A CA 1
ATOM 632 C C . PRO A 1 75 ? 8.014 11.729 -33.883 1.00 82.62 75 PRO A C 1
ATOM 634 O O . PRO A 1 75 ? 6.970 12.302 -33.576 1.00 82.62 75 PRO A O 1
ATOM 637 N N . ASP A 1 76 ? 8.077 10.410 -34.089 1.00 82.12 76 ASP A N 1
ATOM 638 C CA . ASP A 1 76 ? 6.939 9.487 -34.022 1.00 82.12 76 ASP A CA 1
ATOM 639 C C . ASP A 1 76 ? 6.793 8.804 -32.647 1.00 82.12 76 ASP A C 1
ATOM 641 O O . ASP A 1 76 ? 6.000 7.870 -32.490 1.00 82.12 76 ASP A O 1
ATOM 645 N N . TYR A 1 77 ? 7.535 9.254 -31.626 1.00 83.94 77 TYR A N 1
ATOM 646 C CA . TYR A 1 77 ? 7.448 8.704 -30.274 1.00 83.94 77 TYR A CA 1
ATOM 647 C C . TYR A 1 77 ? 6.081 8.993 -29.643 1.00 83.94 77 TYR A C 1
ATOM 649 O O . TYR A 1 77 ? 5.775 10.118 -29.242 1.00 83.94 77 TYR A O 1
ATOM 657 N N . LYS A 1 78 ? 5.262 7.948 -29.492 1.00 78.19 78 LYS A N 1
ATOM 658 C CA . LYS A 1 78 ? 3.912 8.046 -28.905 1.00 78.19 78 LYS A CA 1
ATOM 659 C C . LYS A 1 78 ? 3.895 7.815 -27.387 1.00 78.19 78 LYS A C 1
ATOM 661 O O . LYS A 1 78 ? 2.834 7.850 -26.770 1.00 78.19 78 LYS A O 1
ATOM 666 N N . GLY A 1 79 ? 5.060 7.623 -26.760 1.00 81.25 79 GLY A N 1
ATOM 667 C CA . GLY A 1 79 ? 5.176 7.273 -25.342 1.00 81.25 79 GLY A CA 1
ATOM 668 C C . GLY A 1 79 ? 5.155 5.764 -25.108 1.00 81.25 79 GLY A C 1
ATOM 669 O O . GLY A 1 79 ? 5.026 4.978 -26.041 1.00 81.25 79 GLY A O 1
ATOM 670 N N . LYS A 1 80 ? 5.271 5.326 -23.852 1.00 81.81 80 LYS A N 1
ATOM 671 C CA . LYS A 1 80 ? 5.068 3.912 -23.509 1.00 81.81 80 LYS A CA 1
ATOM 672 C C . LYS A 1 80 ? 3.583 3.579 -23.644 1.00 81.81 80 LYS A C 1
ATOM 674 O O . LYS A 1 80 ? 2.754 4.274 -23.060 1.00 81.81 80 LYS A O 1
ATOM 679 N N . TRP A 1 81 ? 3.248 2.534 -24.392 1.00 83.50 81 TRP A N 1
ATOM 680 C CA . TRP A 1 81 ? 1.863 2.127 -24.577 1.00 83.50 81 TRP A CA 1
ATOM 681 C C . TRP A 1 81 ? 1.258 1.706 -23.234 1.00 83.50 81 TRP A C 1
ATOM 683 O O . TRP A 1 81 ? 1.801 0.856 -22.519 1.00 83.50 81 TRP A O 1
ATOM 693 N N . VAL A 1 82 ? 0.130 2.322 -22.880 1.00 81.25 82 VAL A N 1
ATOM 694 C CA . VAL A 1 82 ? -0.636 1.989 -21.679 1.00 81.25 82 VAL A CA 1
ATOM 695 C C . VAL A 1 82 ? -1.858 1.197 -22.107 1.00 81.25 82 VAL A C 1
ATOM 697 O O . VAL A 1 82 ? -2.660 1.643 -22.923 1.00 81.25 82 VAL A O 1
ATOM 700 N N . HIS A 1 83 ? -1.979 0.002 -21.543 1.00 80.56 83 HIS A N 1
ATOM 701 C CA . HIS A 1 83 ? -3.089 -0.891 -21.809 1.00 80.56 83 HIS A CA 1
ATOM 702 C C . HIS A 1 83 ? -4.415 -0.240 -21.377 1.00 80.56 83 HIS A C 1
ATOM 704 O O . HIS A 1 83 ? -4.500 0.175 -20.218 1.00 80.56 83 HIS A O 1
ATOM 710 N N . PRO A 1 84 ? -5.463 -0.208 -22.225 1.00 84.38 84 PRO A N 1
ATOM 711 C CA . PRO A 1 84 ? -6.738 0.387 -21.850 1.00 84.38 84 PRO A CA 1
ATOM 712 C C . PRO A 1 84 ? -7.334 -0.302 -20.621 1.00 84.38 84 PRO A C 1
ATOM 714 O O . PRO A 1 84 ? -7.306 -1.536 -20.473 1.00 84.38 84 PRO A O 1
ATOM 717 N N . GLU A 1 85 ? -7.846 0.528 -19.723 1.00 85.44 85 GLU A N 1
ATOM 718 C CA . GLU A 1 85 ? -8.613 0.101 -18.566 1.00 85.44 85 GLU A CA 1
ATOM 719 C C . GLU A 1 85 ? -10.057 -0.137 -19.010 1.00 85.44 85 GLU A C 1
ATOM 721 O O . GLU A 1 85 ? -10.634 0.660 -19.744 1.00 85.44 85 GLU A O 1
ATOM 726 N N . ILE A 1 86 ? -10.608 -1.276 -18.600 1.00 83.94 86 ILE A N 1
ATOM 727 C CA . ILE A 1 86 ? -12.014 -1.631 -18.793 1.00 83.94 86 ILE A CA 1
ATOM 728 C C . ILE A 1 86 ? -12.592 -1.946 -17.429 1.00 83.94 86 ILE A C 1
ATOM 730 O O . ILE A 1 86 ? -11.845 -2.372 -16.535 1.00 83.94 86 ILE A O 1
ATOM 734 N N . ASP A 1 87 ? -13.903 -1.782 -17.307 1.00 86.56 87 ASP A N 1
ATOM 735 C CA . ASP A 1 87 ? -14.629 -2.190 -16.116 1.00 86.56 87 ASP A CA 1
ATOM 736 C C . ASP A 1 87 ? -14.360 -3.668 -15.829 1.00 86.56 87 ASP A C 1
ATOM 738 O O . ASP A 1 87 ? -14.366 -4.514 -16.727 1.00 86.56 87 ASP A O 1
ATOM 742 N N . ASN A 1 88 ? -14.054 -3.969 -14.568 1.00 85.94 88 ASN A N 1
ATOM 743 C CA . ASN A 1 88 ? -13.764 -5.328 -14.146 1.00 85.94 88 ASN A CA 1
ATOM 744 C C . ASN A 1 88 ? -15.079 -6.125 -14.077 1.00 85.94 88 ASN A C 1
ATOM 746 O O . ASN A 1 88 ? -15.890 -5.825 -13.201 1.00 85.94 88 ASN A O 1
ATOM 750 N N . PRO A 1 89 ? -15.295 -7.146 -14.928 1.00 86.56 89 PRO A N 1
ATOM 751 C CA . PRO A 1 89 ? -16.531 -7.932 -14.908 1.00 86.56 89 PRO A CA 1
ATOM 752 C C . PRO A 1 89 ? -16.723 -8.718 -13.602 1.00 86.56 89 PRO A C 1
ATOM 754 O O . PRO A 1 89 ? -17.852 -9.038 -13.248 1.00 86.56 89 PRO A O 1
ATOM 757 N N . GLU 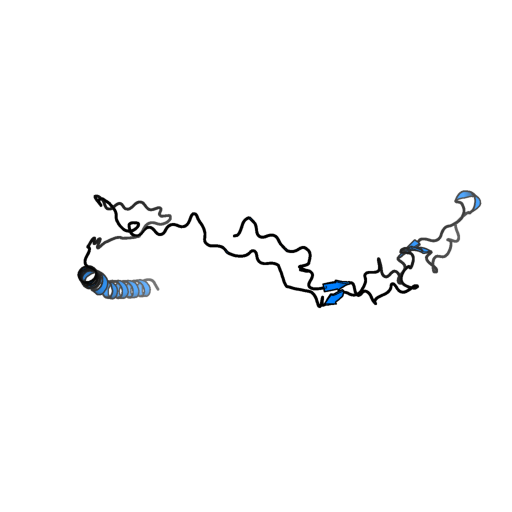A 1 90 ? -15.641 -8.985 -12.866 1.00 87.75 90 GLU A N 1
ATOM 758 C CA . GLU A 1 90 ? -15.671 -9.668 -11.566 1.00 87.75 90 GLU A CA 1
ATOM 759 C C . GLU A 1 90 ? -15.945 -8.712 -10.392 1.00 87.75 90 GLU A C 1
ATOM 761 O O . GLU A 1 90 ? -16.042 -9.141 -9.244 1.00 87.75 90 GLU A O 1
ATOM 766 N N . TYR A 1 91 ? -16.023 -7.400 -10.635 1.00 88.38 91 TYR A N 1
ATOM 767 C CA . TYR A 1 91 ? -16.343 -6.445 -9.583 1.00 88.38 91 TYR A CA 1
ATOM 768 C C . TYR A 1 91 ? -17.854 -6.373 -9.372 1.00 88.38 91 TYR A C 1
ATOM 770 O O . TYR A 1 91 ? -18.601 -5.909 -10.232 1.00 88.38 91 TYR A O 1
ATOM 778 N N . THR A 1 92 ? -18.293 -6.757 -8.179 1.00 89.94 92 THR A N 1
ATOM 779 C CA . THR A 1 92 ? -19.677 -6.586 -7.736 1.00 89.94 92 THR A CA 1
ATOM 780 C C . THR A 1 92 ? -19.701 -5.848 -6.399 1.00 89.94 92 THR A C 1
ATOM 782 O O . THR A 1 92 ? -19.128 -6.354 -5.430 1.00 89.94 92 THR A O 1
ATOM 785 N N . PRO A 1 93 ? -20.341 -4.668 -6.304 1.00 92.19 93 PRO A N 1
ATOM 786 C CA . PRO A 1 93 ? -20.501 -3.993 -5.024 1.00 92.19 93 PRO A CA 1
ATOM 787 C C . PRO A 1 93 ? -21.488 -4.766 -4.142 1.00 92.19 93 PRO A C 1
ATOM 789 O O . PRO A 1 93 ? -22.597 -5.078 -4.575 1.00 92.19 93 PRO A O 1
ATOM 792 N N . ASP A 1 94 ? -21.099 -5.035 -2.897 1.00 94.06 94 ASP A N 1
ATOM 793 C CA . ASP A 1 94 ? -21.949 -5.692 -1.904 1.00 94.06 94 ASP A CA 1
ATOM 794 C C . ASP A 1 94 ? -22.399 -4.678 -0.832 1.00 94.06 94 ASP A C 1
ATOM 796 O O . ASP A 1 94 ? -21.585 -4.252 -0.005 1.00 94.06 94 ASP A O 1
ATOM 800 N N . PRO A 1 95 ? -23.684 -4.270 -0.820 1.00 94.31 95 PRO A N 1
ATOM 801 C CA . PRO A 1 95 ? -24.208 -3.336 0.173 1.00 94.31 95 PRO A CA 1
ATOM 802 C C . PRO A 1 95 ? -24.394 -3.968 1.557 1.00 94.31 95 PRO A C 1
ATOM 804 O O . PRO A 1 95 ? -24.655 -3.241 2.507 1.00 94.31 95 PRO A O 1
ATOM 807 N N . THR A 1 96 ? -24.290 -5.290 1.690 1.00 94.44 96 THR A N 1
ATOM 808 C CA . THR A 1 96 ? -24.480 -6.030 2.946 1.00 94.44 96 THR A CA 1
ATOM 809 C C . THR A 1 96 ? -23.173 -6.415 3.625 1.00 94.44 96 THR A C 1
ATOM 811 O O . THR A 1 96 ? -23.208 -6.966 4.717 1.00 94.44 96 THR A O 1
ATOM 814 N N . LEU A 1 97 ? -22.024 -6.036 3.057 1.00 94.06 97 LEU A N 1
ATOM 815 C CA . LEU A 1 97 ? -20.694 -6.366 3.582 1.00 94.06 97 LEU A CA 1
ATOM 816 C C . LEU A 1 97 ? -20.465 -5.928 5.044 1.00 94.06 97 LEU A C 1
ATOM 818 O O . LEU A 1 97 ? -19.653 -6.519 5.750 1.00 94.06 97 LEU A O 1
ATOM 822 N N . TYR A 1 98 ? -21.160 -4.882 5.505 1.00 91.62 98 TYR A N 1
ATOM 823 C CA . TYR A 1 98 ? -21.080 -4.406 6.893 1.00 91.62 98 TYR A CA 1
ATOM 824 C C . TYR A 1 98 ? -21.964 -5.201 7.868 1.00 91.62 98 TYR A C 1
ATOM 826 O O . TYR A 1 98 ? -21.807 -5.074 9.082 1.00 91.62 98 TYR A O 1
ATOM 834 N N . SER A 1 99 ? -22.939 -5.951 7.352 1.00 94.31 99 SER A N 1
ATOM 835 C CA . SER A 1 99 ? -23.958 -6.637 8.135 1.00 94.31 99 SER A CA 1
ATOM 836 C C . SER A 1 99 ? -23.480 -8.039 8.482 1.00 94.31 99 SER A C 1
ATOM 838 O O . SER A 1 99 ? -23.090 -8.817 7.618 1.00 94.31 99 SER A O 1
ATOM 840 N N . TYR A 1 100 ? -23.539 -8.358 9.769 1.00 94.00 100 TYR A N 1
ATOM 841 C CA . TYR A 1 100 ? -23.294 -9.694 10.294 1.00 94.00 100 TYR A CA 1
ATOM 842 C C . TYR A 1 100 ? -24.598 -10.228 10.887 1.00 94.00 100 TYR A C 1
ATOM 844 O O . TYR A 1 100 ? -25.432 -9.441 11.340 1.00 94.00 100 TYR A O 1
ATOM 852 N N . GLU A 1 101 ? -24.778 -11.550 10.879 1.00 93.94 101 GLU A N 1
ATOM 853 C CA . GLU A 1 101 ? -25.990 -12.186 11.415 1.00 93.94 101 GLU A CA 1
ATOM 854 C C . GLU A 1 101 ? -26.113 -12.007 12.934 1.00 93.94 101 GLU A C 1
ATOM 856 O O . GLU A 1 101 ? -27.197 -11.702 13.427 1.00 93.94 101 GLU A O 1
ATOM 861 N N . ASP A 1 102 ? -25.010 -12.186 13.667 1.00 94.12 102 ASP A N 1
ATOM 862 C CA . ASP A 1 102 ? -24.962 -12.050 15.123 1.00 94.12 102 ASP A CA 1
ATOM 863 C C . ASP A 1 102 ? -23.524 -11.817 15.624 1.00 94.12 102 ASP A C 1
ATOM 865 O O . ASP A 1 102 ? -22.551 -12.269 15.012 1.00 94.12 102 ASP A O 1
ATOM 869 N N . PHE A 1 103 ? -23.393 -11.146 16.771 1.00 93.31 103 PHE A N 1
ATOM 870 C CA . PHE A 1 103 ? -22.136 -10.946 17.494 1.00 93.31 103 PHE A CA 1
ATOM 871 C C . PHE A 1 103 ? -22.287 -11.436 18.943 1.00 93.31 103 PHE A C 1
ATOM 873 O O . PHE A 1 103 ? -22.909 -10.776 19.770 1.00 93.31 103 PHE A O 1
ATOM 880 N N . GLY A 1 104 ? -21.676 -12.580 19.273 1.00 92.19 104 GLY A N 1
ATOM 881 C CA . GLY A 1 104 ? -21.838 -13.223 20.589 1.00 92.19 104 GLY A CA 1
ATOM 882 C C . GLY A 1 104 ? -20.660 -13.093 21.563 1.00 92.19 104 GLY A C 1
ATOM 883 O O . GLY A 1 104 ? -20.808 -13.412 22.742 1.00 92.19 104 GLY A O 1
ATOM 884 N N . ALA A 1 105 ? -19.480 -12.666 21.104 1.00 94.44 105 ALA A N 1
ATOM 885 C CA . ALA A 1 105 ? -18.276 -12.616 21.934 1.00 94.44 105 ALA A CA 1
ATOM 886 C C . ALA A 1 105 ? -17.320 -11.490 21.519 1.00 94.44 105 ALA A C 1
ATOM 888 O O . ALA A 1 105 ? -17.182 -11.184 20.337 1.00 94.44 105 ALA A O 1
ATOM 889 N N . LEU A 1 106 ? -16.609 -10.931 22.505 1.00 94.62 106 LEU A N 1
ATOM 890 C CA . LEU A 1 106 ? -15.452 -10.057 22.309 1.00 94.62 106 LEU A CA 1
ATOM 891 C C . LEU A 1 106 ? -14.198 -10.837 22.718 1.00 94.62 106 LEU A C 1
ATOM 893 O O . LEU A 1 106 ? -14.052 -11.216 23.879 1.00 94.62 106 LEU A O 1
ATOM 897 N N . GLY A 1 107 ? -13.311 -11.098 21.757 1.00 95.69 107 GLY A N 1
ATOM 898 C CA . GLY A 1 107 ? -12.042 -11.794 21.973 1.00 95.69 107 GLY A CA 1
ATOM 899 C C . GLY A 1 107 ? -10.848 -10.866 21.765 1.00 95.69 107 GLY A C 1
ATOM 900 O O . GLY A 1 107 ? -10.853 -10.047 20.849 1.00 95.69 107 GLY A O 1
ATOM 901 N N . LEU A 1 108 ? -9.820 -11.011 22.602 1.00 96.25 108 LEU A N 1
ATOM 902 C CA . LEU A 1 108 ? -8.535 -10.327 22.452 1.00 96.25 108 LEU A CA 1
ATOM 903 C C . LEU A 1 108 ? -7.454 -11.376 22.194 1.00 96.25 108 LEU A C 1
ATOM 905 O O . LEU A 1 108 ? -6.929 -11.969 23.134 1.00 96.25 108 LEU A O 1
ATOM 909 N N . ASP A 1 109 ? -7.152 -11.609 20.920 1.00 95.69 109 ASP A N 1
ATOM 910 C CA . ASP A 1 109 ? -6.059 -12.480 20.484 1.00 95.69 109 ASP A CA 1
ATOM 911 C C . ASP A 1 109 ? -4.972 -11.630 19.815 1.00 95.69 109 ASP A C 1
ATOM 913 O O . ASP A 1 109 ? -5.189 -11.031 18.761 1.00 95.69 109 ASP A O 1
ATOM 917 N N . LEU A 1 110 ? -3.829 -11.485 20.487 1.00 95.12 110 LEU A N 1
ATOM 918 C CA . LEU A 1 110 ? -2.764 -10.550 20.122 1.00 95.12 110 LEU A CA 1
ATOM 919 C C . LEU A 1 110 ? -1.394 -11.150 20.451 1.00 95.12 110 LEU A C 1
ATOM 921 O O . LEU A 1 110 ? -1.213 -11.817 21.469 1.00 95.12 110 LEU A O 1
ATOM 925 N N . TRP A 1 111 ? -0.393 -10.825 19.634 1.00 94.69 111 TRP A N 1
ATOM 926 C CA . TRP A 1 111 ? 1.008 -11.143 19.910 1.00 94.69 111 TRP A CA 1
ATOM 927 C C . TRP A 1 111 ? 1.736 -9.932 20.508 1.00 94.69 111 TRP A C 1
ATOM 929 O O . TRP A 1 111 ? 1.706 -8.844 19.930 1.00 94.69 111 TRP A O 1
ATOM 939 N N . GLN A 1 112 ? 2.436 -10.114 21.634 1.00 94.50 112 GLN A N 1
ATOM 940 C CA . GLN A 1 112 ? 3.248 -9.063 22.258 1.00 94.50 112 GLN A CA 1
ATOM 941 C C . GLN A 1 112 ? 4.691 -9.522 22.485 1.00 94.50 112 GLN A C 1
ATOM 943 O O . GLN A 1 112 ? 4.935 -10.530 23.140 1.00 94.50 112 GLN A O 1
ATOM 948 N N . ALA A 1 113 ? 5.658 -8.740 21.989 1.00 93.88 113 ALA A N 1
ATOM 949 C CA . ALA A 1 113 ? 7.081 -8.968 22.262 1.00 93.88 113 ALA A CA 1
ATOM 950 C C . ALA A 1 113 ? 7.503 -8.451 23.651 1.00 93.88 113 ALA A C 1
ATOM 952 O O . ALA A 1 113 ? 8.298 -9.087 24.338 1.00 93.88 113 ALA A O 1
ATOM 953 N N . LYS A 1 114 ? 6.961 -7.301 24.076 1.00 92.00 114 LYS A N 1
ATOM 954 C CA . LYS A 1 114 ? 7.150 -6.719 25.411 1.00 92.00 114 LYS A CA 1
ATOM 955 C C . LYS A 1 114 ? 5.778 -6.463 26.027 1.00 92.00 114 LYS A C 1
ATOM 957 O O . LYS A 1 114 ? 4.945 -5.814 25.402 1.00 92.00 114 LYS A O 1
ATOM 962 N N . SER A 1 115 ? 5.561 -6.980 27.232 1.00 93.94 115 SER A N 1
ATOM 963 C CA . SER A 1 115 ? 4.324 -6.784 27.990 1.00 93.94 115 SER A CA 1
ATOM 964 C C . SER A 1 115 ? 4.249 -5.383 28.610 1.00 93.94 115 SER A C 1
ATOM 966 O O 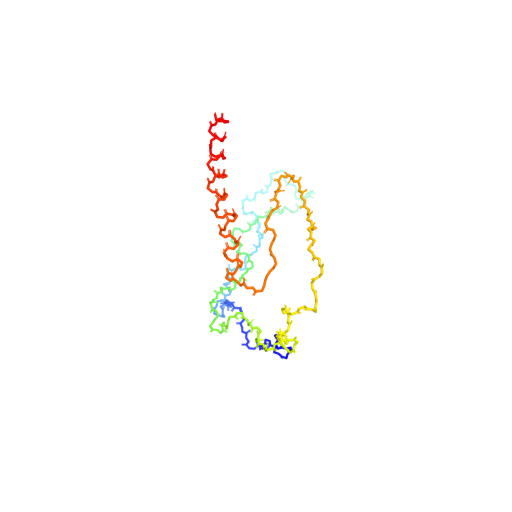. SER A 1 115 ? 5.254 -4.674 28.7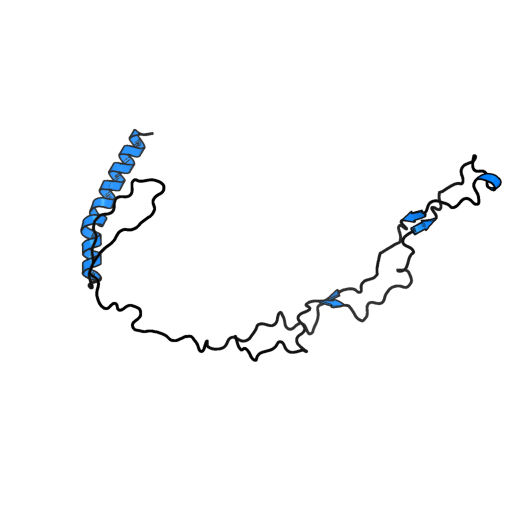10 1.00 93.94 115 SER A O 1
ATOM 968 N N . GLY A 1 116 ? 3.044 -4.984 29.029 1.00 93.62 116 GLY A N 1
ATOM 969 C CA . GLY A 1 116 ? 2.792 -3.706 29.710 1.00 93.62 116 GLY A CA 1
ATOM 970 C C . GLY A 1 116 ? 1.571 -2.940 29.200 1.00 93.62 116 GLY A C 1
ATOM 971 O O . GLY A 1 116 ? 1.225 -1.912 29.770 1.00 93.62 116 GLY A O 1
ATOM 972 N N . THR A 1 117 ? 0.908 -3.419 28.145 1.00 95.62 117 THR A N 1
ATOM 973 C CA . THR A 1 117 ? -0.329 -2.805 27.645 1.00 95.62 117 THR A CA 1
ATOM 974 C C . THR A 1 117 ? -1.502 -3.120 28.568 1.00 95.62 117 THR A C 1
ATOM 976 O O . THR A 1 117 ? -1.721 -4.278 28.918 1.00 95.62 117 THR A O 1
ATOM 979 N N . ILE A 1 118 ? -2.273 -2.092 28.916 1.00 94.44 118 ILE A N 1
ATOM 980 C CA . ILE A 1 118 ? -3.513 -2.202 29.686 1.00 94.44 118 ILE A CA 1
ATOM 981 C C . ILE A 1 118 ? -4.660 -1.810 28.755 1.00 94.44 118 ILE A C 1
ATOM 983 O O . ILE A 1 118 ? -4.621 -0.741 28.149 1.00 94.44 118 ILE A O 1
ATOM 987 N N . PHE A 1 119 ? -5.660 -2.682 28.630 1.00 94.44 119 PHE A N 1
ATOM 988 C CA . PHE A 1 119 ? -6.903 -2.392 27.921 1.00 94.44 119 PHE A CA 1
ATOM 989 C C . PHE A 1 119 ? -8.030 -2.248 28.940 1.00 94.44 119 PHE A C 1
ATOM 991 O O . PHE A 1 119 ? -8.186 -3.108 29.807 1.00 94.44 119 PHE A O 1
ATOM 998 N N . ASP A 1 120 ? -8.811 -1.181 28.822 1.00 91.94 120 ASP A N 1
ATOM 999 C CA . ASP A 1 120 ? -9.983 -0.921 29.654 1.00 91.94 120 ASP A CA 1
ATOM 1000 C C . ASP A 1 120 ? -11.048 -0.176 28.827 1.00 91.94 120 ASP A C 1
ATOM 1002 O O . ASP A 1 120 ? -10.782 0.267 27.708 1.00 91.94 120 ASP A O 1
ATOM 1006 N N . ASN A 1 121 ? -12.255 -0.045 29.378 1.00 91.31 121 ASN A N 1
ATOM 1007 C CA . ASN A 1 121 ? -13.382 0.705 28.816 1.00 91.31 121 ASN A CA 1
ATOM 1008 C C . ASN A 1 121 ? -13.936 0.139 27.493 1.00 91.31 121 ASN A C 1
ATOM 1010 O O . ASN A 1 121 ? -14.304 0.890 26.591 1.00 91.31 121 ASN A O 1
ATOM 1014 N N . PHE A 1 122 ? -14.045 -1.190 27.383 1.00 92.94 122 PHE A N 1
ATOM 1015 C CA . PHE A 1 122 ? -14.719 -1.833 26.250 1.00 92.94 122 PHE A CA 1
ATOM 1016 C C . PHE A 1 122 ? -16.196 -1.416 26.167 1.00 92.94 122 PHE A C 1
ATOM 1018 O O . PHE A 1 122 ? -16.950 -1.585 27.125 1.00 92.94 122 PHE A O 1
ATOM 1025 N N . LEU A 1 123 ? -16.614 -0.912 25.004 1.00 92.88 123 LEU A N 1
ATOM 1026 C CA . LEU A 1 123 ? -17.987 -0.500 24.717 1.00 92.88 123 LEU A CA 1
ATOM 1027 C C . LEU A 1 123 ? -18.403 -1.000 23.330 1.00 92.88 123 LEU A C 1
ATOM 1029 O O . LEU A 1 123 ? -17.704 -0.757 22.350 1.00 92.88 123 LEU A O 1
ATOM 1033 N N . ILE A 1 124 ? -19.562 -1.657 23.252 1.00 93.50 124 ILE A N 1
ATOM 1034 C CA . ILE A 1 124 ? -20.216 -2.056 21.999 1.00 93.50 124 ILE A CA 1
ATOM 1035 C C . ILE A 1 124 ? -21.606 -1.411 21.990 1.00 93.50 124 ILE A C 1
ATOM 1037 O O . ILE A 1 124 ? -22.388 -1.626 22.915 1.00 93.50 124 ILE A O 1
ATOM 1041 N N . THR A 1 125 ? -21.900 -0.589 20.982 1.00 93.81 125 THR A N 1
ATOM 1042 C CA . THR A 1 125 ? -23.176 0.131 20.841 1.00 93.81 125 THR A CA 1
ATOM 1043 C C . THR A 1 125 ? -23.432 0.489 19.375 1.00 93.81 125 THR A C 1
ATOM 1045 O O . THR A 1 125 ? -22.501 0.530 18.573 1.00 93.81 125 THR A O 1
ATOM 1048 N N . ASP A 1 126 ? -24.692 0.741 19.040 1.00 94.94 126 ASP A N 1
ATOM 1049 C CA . ASP A 1 126 ? -25.191 1.199 17.742 1.00 94.94 126 ASP A CA 1
ATOM 1050 C C . ASP A 1 126 ? -25.399 2.727 17.671 1.00 94.94 126 ASP A C 1
ATOM 1052 O O . ASP A 1 126 ? -25.651 3.262 16.592 1.00 94.94 126 ASP A O 1
ATOM 1056 N N . ASP A 1 127 ? -25.260 3.448 18.791 1.00 96.56 127 ASP A N 1
ATOM 1057 C CA . ASP A 1 127 ? -25.404 4.905 18.850 1.00 96.56 127 ASP A CA 1
ATOM 1058 C C . ASP A 1 127 ? -24.042 5.612 18.946 1.00 96.56 127 ASP A C 1
ATOM 1060 O O . ASP A 1 127 ? -23.346 5.593 19.968 1.00 96.56 127 ASP A O 1
ATOM 1064 N N . GLU A 1 128 ? -23.686 6.326 17.878 1.00 94.62 128 GLU A N 1
ATOM 1065 C CA . GLU A 1 128 ? -22.457 7.117 17.810 1.00 94.62 128 GLU A CA 1
ATOM 1066 C C . GLU A 1 128 ? -22.372 8.230 18.863 1.00 94.62 128 GLU A C 1
ATOM 1068 O O . GLU A 1 128 ? -21.273 8.593 19.294 1.00 94.62 128 GLU A O 1
ATOM 1073 N N . LYS A 1 129 ? -23.499 8.837 19.249 1.00 94.75 129 LYS A N 1
ATOM 1074 C CA . LYS A 1 129 ? -23.510 9.918 20.244 1.00 94.75 129 LYS A CA 1
ATOM 1075 C C . LYS A 1 129 ? -23.242 9.352 21.624 1.00 94.75 129 LYS A C 1
ATOM 1077 O O . LYS A 1 129 ? -22.371 9.866 22.324 1.00 94.75 129 LYS A O 1
ATOM 1082 N N . PHE A 1 130 ? -23.918 8.259 21.963 1.00 92.81 130 PHE A N 1
ATOM 1083 C CA . PHE A 1 130 ? -23.682 7.547 23.210 1.00 92.81 130 PHE A CA 1
ATOM 1084 C C . PHE A 1 130 ? -22.226 7.077 23.312 1.00 92.81 130 PHE A C 1
ATOM 1086 O O . PHE A 1 130 ? -21.574 7.332 24.323 1.00 92.81 130 PHE A O 1
ATOM 1093 N N . ALA A 1 131 ? -21.667 6.500 22.242 1.00 93.00 131 ALA A N 1
ATOM 1094 C CA . ALA A 1 131 ? -20.257 6.111 22.203 1.00 93.00 131 ALA A CA 1
ATOM 1095 C C . ALA A 1 131 ? -19.307 7.293 22.475 1.00 93.00 131 ALA A C 1
ATOM 1097 O O . ALA A 1 131 ? -18.354 7.160 23.241 1.00 93.00 131 ALA A O 1
ATOM 1098 N N . LYS A 1 132 ? -19.576 8.473 21.900 1.00 90.62 132 LYS A N 1
ATOM 1099 C CA . LYS A 1 132 ? -18.763 9.686 22.118 1.00 90.62 132 LYS A CA 1
ATOM 1100 C C . LYS A 1 132 ? -18.852 10.204 23.551 1.00 90.62 132 LYS A C 1
ATOM 1102 O O . LYS A 1 132 ? -17.833 10.592 24.127 1.00 90.62 132 LYS A O 1
ATOM 1107 N N . GLU A 1 133 ? -20.041 10.202 24.141 1.00 89.50 133 GLU A N 1
ATOM 1108 C CA . GLU A 1 133 ? -20.237 10.585 25.542 1.00 89.50 133 GLU A CA 1
ATOM 1109 C C . GLU A 1 133 ? -19.495 9.622 26.479 1.00 89.50 133 GLU A C 1
ATOM 1111 O O . GLU A 1 133 ? -18.729 10.055 27.346 1.00 89.50 133 GLU A O 1
ATOM 1116 N N . GLN A 1 134 ? -19.633 8.316 26.240 1.00 87.25 134 GLN A N 1
ATOM 1117 C CA . GLN A 1 134 ? -18.939 7.273 26.994 1.00 87.25 134 GLN A CA 1
ATOM 1118 C C . GLN A 1 134 ? -17.433 7.219 26.728 1.00 87.25 134 GLN A C 1
ATOM 1120 O O . GLN A 1 134 ? -16.720 6.672 27.552 1.00 87.25 134 GLN A O 1
ATOM 1125 N N . ALA A 1 135 ? -16.914 7.785 25.638 1.00 83.50 135 ALA A N 1
ATOM 1126 C CA . ALA A 1 135 ? -15.472 7.965 25.445 1.00 83.50 135 ALA A CA 1
ATOM 1127 C C . ALA A 1 135 ? -14.948 9.197 26.202 1.00 83.50 135 ALA A C 1
ATOM 1129 O O . ALA A 1 135 ? -13.833 9.204 26.729 1.00 83.50 135 ALA A O 1
ATOM 1130 N N . THR A 1 136 ? -15.763 10.250 26.290 1.00 79.88 136 THR A N 1
ATOM 1131 C CA . THR A 1 136 ? -15.378 11.504 26.950 1.00 79.88 136 THR A CA 1
ATOM 1132 C C . THR A 1 136 ? -15.335 11.358 28.474 1.00 79.88 136 THR A C 1
ATOM 1134 O O . THR A 1 136 ? -14.470 11.952 29.113 1.00 79.88 136 THR A O 1
ATOM 1137 N N . ASN A 1 137 ? -16.210 10.541 29.065 1.00 71.81 137 ASN A N 1
ATOM 1138 C CA . ASN A 1 137 ? -16.308 10.396 30.522 1.00 71.81 137 ASN A CA 1
ATOM 1139 C C . ASN A 1 137 ? -15.138 9.636 31.193 1.00 71.81 137 ASN A C 1
ATOM 1141 O O . ASN A 1 137 ? -14.572 10.176 32.139 1.00 71.81 137 ASN A O 1
ATOM 1145 N N . PRO A 1 138 ? -14.748 8.419 30.769 1.00 72.69 138 PRO A N 1
ATOM 1146 C CA . PRO A 1 138 ? -13.652 7.674 31.377 1.00 72.69 138 PRO A CA 1
ATOM 1147 C C . PRO A 1 138 ? -12.295 8.155 30.855 1.00 72.69 138 PRO A C 1
ATOM 1149 O O . PRO A 1 138 ? -11.492 8.649 31.640 1.00 72.69 138 PRO A O 1
ATOM 1152 N N . TRP A 1 139 ? -12.045 8.109 29.540 1.00 82.44 139 TRP A N 1
ATOM 1153 C CA . TRP A 1 139 ? -10.740 8.483 28.977 1.00 82.44 139 TRP A CA 1
ATOM 1154 C C . TRP A 1 139 ? -10.481 9.992 29.020 1.00 82.44 139 TRP A C 1
ATOM 1156 O O . TRP A 1 139 ? -9.385 10.441 29.360 1.00 82.44 139 TRP A O 1
ATOM 1166 N N . GLY A 1 140 ? -11.493 10.805 28.704 1.00 79.31 140 GLY A N 1
ATOM 1167 C CA . GLY A 1 140 ? -11.350 12.262 28.705 1.00 79.31 140 GLY A CA 1
ATOM 1168 C C . GLY A 1 140 ? -10.978 12.838 30.076 1.00 79.31 140 GLY A C 1
ATOM 1169 O O . GLY A 1 140 ? -10.298 13.863 30.123 1.00 79.31 140 GLY A O 1
ATOM 1170 N N . VAL A 1 141 ? -11.360 12.163 31.166 1.00 82.94 141 VAL A N 1
ATOM 1171 C CA . VAL A 1 141 ? -11.020 12.540 32.547 1.00 82.94 141 VAL A CA 1
ATOM 1172 C C . VAL A 1 141 ? -9.670 11.961 32.977 1.00 82.94 141 VAL A C 1
ATOM 1174 O O . VAL A 1 141 ? -8.874 12.668 33.598 1.00 82.94 141 VAL A O 1
ATOM 1177 N N . THR A 1 142 ? -9.374 10.701 32.646 1.00 86.19 142 THR A N 1
ATOM 1178 C CA . THR A 1 142 ? -8.133 10.045 33.091 1.00 86.19 142 THR A CA 1
ATOM 1179 C C . THR A 1 142 ? -6.895 10.575 32.378 1.00 86.19 142 THR A C 1
ATOM 1181 O O . THR A 1 142 ? -5.856 10.708 33.025 1.00 86.19 142 THR A O 1
ATOM 1184 N N . LYS A 1 143 ? -7.000 10.975 31.102 1.00 90.44 143 LYS A N 1
ATOM 1185 C CA . LYS A 1 143 ? -5.852 11.402 30.278 1.00 90.44 143 LYS A CA 1
ATOM 1186 C C . LYS A 1 143 ? -5.005 12.510 30.914 1.00 90.44 143 LYS A C 1
ATOM 1188 O O . LYS A 1 143 ? -3.782 12.507 30.800 1.00 90.44 143 LYS A O 1
ATOM 1193 N N . GLU A 1 144 ? -5.638 13.491 31.562 1.00 89.56 144 GLU A N 1
ATOM 1194 C CA . GLU A 1 144 ? -4.918 14.638 32.124 1.00 89.56 144 GLU A CA 1
ATOM 1195 C C . GLU A 1 144 ? -4.245 14.280 33.446 1.00 89.56 144 GLU A C 1
ATOM 1197 O O . GLU A 1 144 ? -3.137 14.740 33.713 1.00 89.56 144 GLU A O 1
ATOM 1202 N N . GLY A 1 145 ? -4.904 13.462 34.272 1.00 91.62 145 GLY A N 1
ATOM 1203 C CA . GLY A 1 145 ? -4.331 12.954 35.516 1.00 91.62 145 GLY A CA 1
ATOM 1204 C C . GLY A 1 145 ? -3.168 11.999 35.257 1.00 91.62 145 GLY A C 1
ATOM 1205 O O . GLY A 1 145 ? -2.113 12.144 35.869 1.00 91.62 145 GLY A O 1
ATOM 1206 N N . GLU A 1 146 ? -3.336 11.082 34.302 1.00 91.12 146 GLU A N 1
ATOM 1207 C CA . GLU A 1 146 ? -2.301 10.142 33.866 1.00 91.12 146 GLU A CA 1
ATOM 1208 C C . GLU A 1 146 ? -1.066 10.885 33.354 1.00 91.12 146 GLU A C 1
ATOM 1210 O O . GLU A 1 146 ? 0.044 10.636 33.823 1.00 91.12 146 GLU A O 1
ATOM 1215 N N . LYS A 1 147 ? -1.263 11.867 32.464 1.00 93.38 147 LYS A N 1
ATOM 1216 C CA . LYS A 1 147 ? -0.167 12.682 31.935 1.00 93.38 147 LYS A CA 1
ATOM 1217 C C . LYS A 1 147 ? 0.597 13.411 33.043 1.00 93.38 147 LYS A C 1
ATOM 1219 O O . LYS A 1 147 ? 1.820 13.349 33.063 1.00 93.38 147 LYS A O 1
ATOM 1224 N N . LYS A 1 148 ? -0.107 14.057 33.979 1.00 94.94 148 LYS A N 1
ATOM 1225 C CA . LYS A 1 148 ? 0.529 14.770 35.103 1.00 94.94 148 LYS A CA 1
ATOM 1226 C C . LYS A 1 148 ? 1.355 13.832 35.980 1.00 94.94 148 LYS A C 1
ATOM 1228 O O . LYS A 1 148 ? 2.475 14.169 36.342 1.00 94.94 148 LYS A O 1
ATOM 1233 N N . MET A 1 149 ? 0.818 12.659 36.315 1.00 93.94 149 MET A N 1
ATOM 1234 C CA . MET A 1 149 ? 1.547 11.667 37.110 1.00 93.94 149 MET A CA 1
ATOM 1235 C C . MET A 1 149 ? 2.784 11.151 36.377 1.00 93.94 149 MET A C 1
ATOM 1237 O O . MET A 1 149 ? 3.832 10.991 36.999 1.00 93.94 149 MET A O 1
ATOM 1241 N N . LYS A 1 150 ? 2.684 10.938 35.062 1.00 93.75 150 LYS A N 1
ATOM 1242 C CA . LYS A 1 150 ? 3.819 10.514 34.244 1.00 93.75 150 LYS A CA 1
ATOM 1243 C C . LYS A 1 150 ? 4.918 11.577 34.190 1.00 93.75 150 LYS A C 1
ATOM 1245 O O . LYS A 1 150 ? 6.079 11.247 34.385 1.00 93.75 150 LYS A O 1
ATOM 1250 N N . GLU A 1 151 ? 4.551 12.841 33.988 1.00 96.25 151 GLU A N 1
ATOM 1251 C CA . GLU A 1 151 ? 5.503 13.960 33.970 1.00 96.25 151 GLU A CA 1
ATOM 1252 C C . GLU A 1 151 ? 6.231 14.125 35.313 1.00 96.25 151 GLU A C 1
ATOM 1254 O O . GLU A 1 151 ? 7.436 14.359 35.315 1.00 96.25 151 GLU A O 1
ATOM 1259 N N . LEU A 1 152 ? 5.531 13.949 36.441 1.00 95.69 152 LEU A N 1
ATOM 1260 C CA . LEU A 1 152 ? 6.140 13.978 37.778 1.00 95.69 152 LEU A CA 1
ATOM 1261 C C . LEU A 1 152 ? 7.142 12.833 37.986 1.00 95.69 152 LEU A C 1
ATOM 1263 O O . LEU A 1 152 ? 8.231 13.066 38.501 1.00 95.69 152 LEU A O 1
ATOM 1267 N N . GLN A 1 153 ? 6.795 11.614 37.563 1.00 94.50 153 GLN A N 1
ATOM 1268 C CA . GLN A 1 153 ? 7.697 10.457 37.646 1.00 94.50 153 GLN A CA 1
ATOM 1269 C C . GLN A 1 153 ? 8.933 1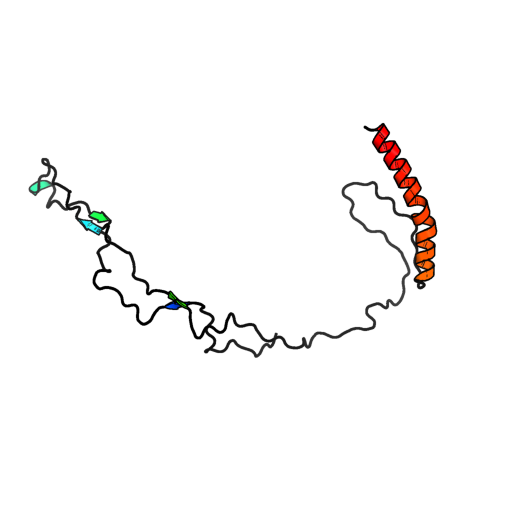0.637 36.758 1.00 94.50 153 GLN A C 1
ATOM 1271 O O . GLN A 1 153 ? 10.048 10.390 37.197 1.00 94.50 153 GLN A O 1
ATOM 1276 N N . ASP A 1 154 ? 8.751 11.136 35.533 1.00 95.56 154 ASP A N 1
ATOM 1277 C CA . ASP A 1 154 ? 9.855 11.385 34.599 1.00 95.56 154 ASP A CA 1
ATOM 1278 C C . ASP A 1 154 ? 10.794 12.517 35.066 1.00 95.56 154 ASP A C 1
ATOM 1280 O O . ASP A 1 154 ? 11.936 12.598 34.607 1.00 95.56 154 ASP A O 1
ATOM 1284 N N . GLU A 1 155 ? 10.323 13.422 35.932 1.00 94.56 155 GLU A N 1
ATOM 1285 C CA . GLU A 1 155 ? 11.156 14.440 36.583 1.00 94.56 155 GLU A CA 1
ATOM 1286 C C . GLU A 1 155 ? 11.905 13.889 37.804 1.00 94.56 155 GLU A C 1
ATOM 1288 O O . GLU A 1 155 ? 13.061 14.254 37.997 1.00 94.56 155 GLU A O 1
ATOM 1293 N N . GLU A 1 156 ? 11.293 12.998 38.591 1.00 94.00 156 GLU A N 1
ATOM 1294 C CA . GLU A 1 156 ? 11.958 12.300 39.704 1.00 94.00 156 GLU A CA 1
ATOM 1295 C C . GLU A 1 156 ? 13.064 11.349 39.215 1.00 94.00 156 GLU A C 1
ATOM 1297 O O . GLU A 1 156 ? 14.117 11.249 39.842 1.00 94.00 156 GLU A O 1
ATOM 1302 N N . ASP A 1 157 ? 12.847 10.696 38.071 1.00 93.12 157 ASP A N 1
ATOM 1303 C CA . ASP A 1 157 ? 13.796 9.762 37.456 1.00 93.12 157 ASP A CA 1
ATOM 1304 C C . ASP A 1 157 ? 14.965 10.457 36.712 1.00 93.12 157 ASP A C 1
ATOM 1306 O O . ASP A 1 157 ? 15.846 9.771 36.181 1.00 93.12 157 ASP A O 1
ATOM 1310 N N . ARG A 1 158 ? 14.978 11.798 36.632 1.00 83.38 158 ARG A N 1
ATOM 1311 C CA . ARG A 1 158 ? 15.999 12.597 35.924 1.00 83.38 158 ARG A CA 1
ATOM 1312 C C . ARG A 1 158 ? 17.180 12.983 36.814 1.00 83.38 158 ARG A C 1
ATOM 1314 O O . ARG A 1 158 ? 18.323 12.861 36.314 1.00 83.38 158 ARG A O 1
#

Radius of gyration: 41.2 Å; Cα contacts (8 Å, |Δi|>4): 106; chains: 1; bounding box: 97×34×84 Å

InterPro domains:
  IPR001580 Calreticulin/calnexin [PF00262] (51-124)
  IPR001580 Calreticulin/calnexin [PR00626] (7-20)
  IPR001580 Calreticulin/calnexin [PR00626] (34-56)
  IPR001580 Calreticulin/calnexin [PR00626] (72-91)
  IPR001580 Calreticulin/calnexin [PR00626] (105-125)
  IPR001580 Calreticulin/calnexin [PTHR11073] (1-155)
  IPR009033 Calreticulin/calnexin, P domain superfamily [G3DSA:2.10.250.10] (1-97)
  IPR009033 Calreticulin/calnexin, P domain superfamily [SSF63887] (1-107)
  IPR018124 Calreticulin/calnexin, conserved site [PS00805] (34-46)

pLDDT: mean 85.22, std 7.09, range [69.88, 96.56]

Secondary structure (DSSP, 8-state):
--TT----TT-B--SEEE-TT----GGG---SEEE-TT----TT--TTTT-SPPPPEEE-TT---S--PPEEE-TTB--S--PPP---TT----TTTT--S-----------SS-----------S-HHHHHHHHHTTHHHHHHHHHHHHHHHHHHT-

=== Feature glossary ===
A reading guide for the features in this record.

Start from the sequence.

  · This is the polypeptide sequence — one letter per residue, N-terminus first. Length ranges from a few dozen residues for small domains to over a thousand for large multi-domain proteins.

Fold it, and you get atomic coordinates and the backbone conformation that goes with them.

  · Structure coordinates are given as an mmCIF _atom_site loop: one row per atom with element, residue name, chain id, sequence number, and x/y/z position in Å. Only the four main-chain atoms per residue are included here; side chains are omitted to keep the record compact.

  · Backbone dihedral angles. Every residue except chain termini has a φ (preceding-C → N → Cα → C) and a ψ (N → Cα → C → next-N). They are reported in degrees following the IUPAC sign convention. Secondary structure is essentially a statement about which (φ, ψ) basin each residue occupies.

  · The SS8 string is DSSP's per-residue secondary-structure call. α-helix (H) means an i→i+4 H-bond ladder; β-strand (E) means the residue participates in a β-sheet; 3₁₀ (G) and π (I) are tighter and wider helices; T/S are turns/bends; '-' is loop.

  · SS3 is a coarse helix/strand/coil call (letters a/b/c) made by the P-SEA algorithm from inter-Cα distances and dihedrals. It is less detailed than DSSP but needs only Cα positions.

Summarize the fold with a handful of shape descriptors and a per-residue str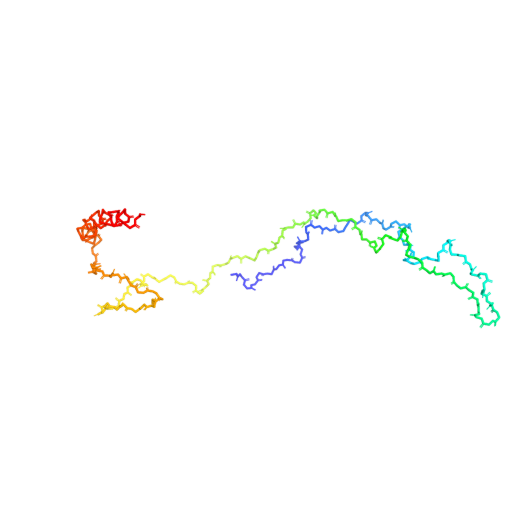uctural alphabet.

  · Radius of gyration (Rg) is the root-mean-square distance of Cα atoms from their centroid — a single number for overall size and compactness. A globular domain of N residues has Rg ≈ 2.2·N^0.38 Å; an extended or disordered chain has a much larger Rg. The Cα contact count is the number of residue pairs whose Cα atoms are within 8 Å and are more than four positions apart in sequence — a standard proxy for tertiary packing density. The bounding box is the smallest axis-aligned box enclosing all Cα atoms.

  · The Foldseek 3Di string encodes local tertiary geometry as a 20-letter alphabet — one character per residue — derived from the relative positions of nearby Cα atoms. Unlike the amino-acid sequence, 3Di is a direct function of the 3D structure, so two proteins with the same fold have similar 3Di strings even at low sequence identity.

  · Solvent-accessible surface area (SASA) is the area in Å² traced out by the centre of a 1.4 Å probe sphere (a water molecule) rolled over the protein's van der Waals surface (Shrake–Rupley / Lee–Richards construction). Buried residues have near-zero SASA; fully exposed residues can exceed 200 Å². The total SASA scales roughly with the number of surface residues.

Ask how reliable the model is.

  · pLDDT (predicted Local Distance Difference Test) is AlphaFold's per-residue confidence score, ranging from 0 to 100. Values above 90 indicate high confidence (typically well-packed cores); 70–90 is confident; 50–70 low confidence; below 50 usually means the region is disordered or the prediction is unreliable there. AlphaFold stores pLDDT in the mmCIF B-factor column.

  · B-factor (Debye–Waller factor) reflects atomic displacement in the crystal lattice. It is an experimental observable (units Å²), not a prediction; low values mean the atom is pinned down, high values mean it moves or is heterogeneous across the crystal.

  · Predicted Aligned Error (PAE) is an AlphaFold confidence matrix: entry (i, j) is the expected error in the position of residue j, in ångströms, when the prediction is superimposed on the true structure at residue i. Low PAE within a block of residues means that block is internally rigid and well-predicted; high PAE between two blocks means their relative placement is uncertain even if each block individually is confident.

Place it in context: what it resembles, what it is annotated as, and how it looks.

  · Nearest PDB neighbors are the top structural matches found by Foldseek when searching this structure against the entire Protein Data Bank. Each hit reports a TM-score (0 to 1; >0.5 almost always implies the same fold) and an E-value. These are *structural* homologs — they may share no detectable sequence similarity.

  · Functional annotations link the protein to curated databases. InterPro entries identify conserved domains and families by matching the sequence against member-database signatures (Pfam, PROSITE, CDD, …). Gene Ontology (GO) terms describe molecular function, biological process, and cellular component in a controlled vocabulary. CATH places the structure in a hierarchical fold classification (Class/Architecture/Topology/Homologous-superfamily). The organism is the source species.

  · Three diagnostic plots accompany the record. The Cα contact map visualizes the tertiary structure as a 2D adjacency matrix (8 Å cutoff, sequence-local contacts suppressed). The Ramachandran plot shows the distribution of backbone (φ, ψ) torsions, with points in the α and β basins reflecting secondary structure content. The PAE plot shows AlphaFold's inter-residue confidence as a color matrix.

  · Six rendered views show the 3D structure from the faces of a cube — i.e. along ±x, ±y, ±z. Rendering representation is drawn randomly per protein from cartoon (secondary-structure ribbons), sticks (backbone bonds), or molecular surface; coloring is either N→C rainbow (blue at the N-terminus through red at the C-terminus) or one color per chain.